Protein AF-A0A520NA66-F1 (afdb_monomer_lite)

pLDDT: mean 87.01, std 11.04, range [51.34, 97.31]

Secondary structure (DSSP, 8-state):
--HHHHHHHHHHHHHHHHHHHHHHHHHHHHHTTS-HHHHHHHHHHHHHHTHHHHHHHHHHHHHHH--

Foldseek 3Di:
DLVVLVVVVCVVVVVVVVVLVVVLVVVCVVQPPPDPVSNVVSCVCSVCVCVVVVVVSVVVSCVVPVD

Radius of gyration: 15.96 Å; chains: 1; bounding box: 34×19×41 Å

Sequence (67 aa):
MARWRHLAVAVGIVPALIIYIGVMLWLSAYVTEIHGLIDFLFFVVAGLAWIPAASVVVKWLATHEAK

Structure (mmCIF, N/CA/C/O backbone):
data_AF-A0A520NA66-F1
#
_entry.id   AF-A0A520NA66-F1
#
loop_
_atom_site.group_PDB
_atom_site.id
_atom_site.type_symbol
_atom_site.label_atom_id
_atom_site.label_alt_id
_atom_site.label_comp_id
_atom_site.label_asym_id
_atom_site.label_entity_id
_atom_site.label_seq_id
_atom_site.pdbx_PDB_ins_code
_atom_site.Cartn_x
_atom_site.Cartn_y
_atom_site.Cartn_z
_atom_site.occupancy
_atom_site.B_iso_or_equiv
_atom_site.auth_seq_id
_atom_site.auth_comp_id
_atom_site.auth_asym_id
_atom_site.auth_atom_id
_atom_site.pdbx_PDB_model_num
ATOM 1 N N . MET A 1 1 ? -21.649 7.580 20.504 1.00 56.47 1 MET A N 1
ATOM 2 C CA . MET A 1 1 ? -20.207 7.684 20.167 1.00 56.47 1 MET A CA 1
ATOM 3 C C . MET A 1 1 ? -19.823 7.002 18.836 1.00 56.47 1 MET A C 1
ATOM 5 O O . MET A 1 1 ? -18.641 6.873 18.564 1.00 56.47 1 MET A O 1
ATOM 9 N N . ALA A 1 2 ? -20.766 6.598 17.968 1.00 58.16 2 ALA A N 1
ATOM 10 C CA . ALA A 1 2 ? -20.445 5.909 16.704 1.00 58.16 2 ALA A CA 1
ATOM 11 C C . ALA A 1 2 ? -19.906 6.847 15.597 1.00 58.16 2 ALA A C 1
ATOM 13 O O . ALA A 1 2 ? -18.921 6.527 14.940 1.00 58.16 2 ALA A O 1
ATOM 14 N N . ARG A 1 3 ? -20.473 8.059 15.457 1.00 61.94 3 ARG A N 1
ATOM 15 C CA . ARG A 1 3 ? -20.095 9.040 14.412 1.00 61.94 3 ARG A CA 1
ATOM 16 C C . ARG A 1 3 ? -18.614 9.440 14.402 1.00 61.94 3 ARG A C 1
ATOM 18 O O . ARG A 1 3 ? -18.060 9.672 13.336 1.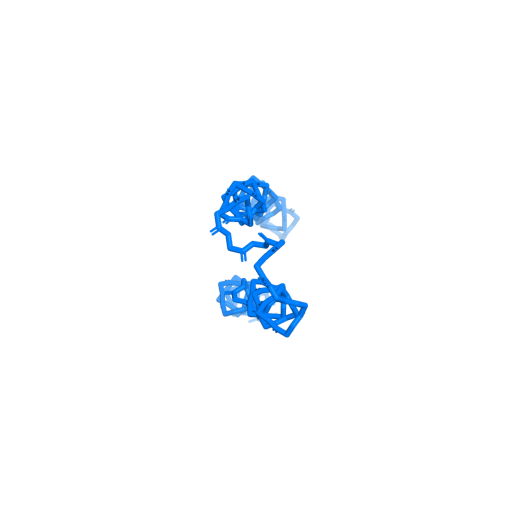00 61.94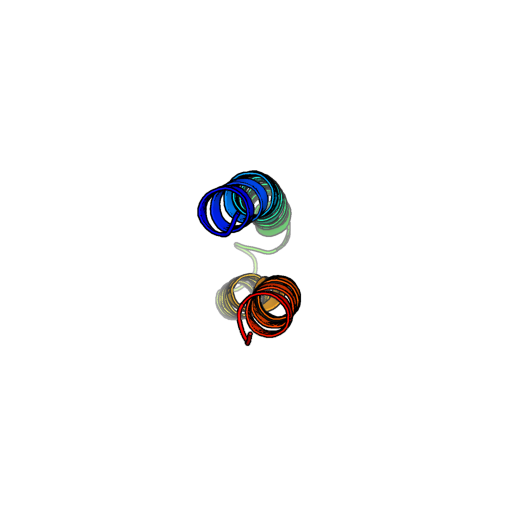 3 ARG A O 1
ATOM 25 N N . TRP A 1 4 ? -17.971 9.506 15.566 1.00 69.94 4 TRP A N 1
ATOM 26 C CA . TRP A 1 4 ? -16.567 9.919 15.674 1.00 69.94 4 TRP A CA 1
ATOM 27 C C . TRP A 1 4 ? -15.582 8.817 15.252 1.00 69.94 4 TRP A C 1
ATOM 29 O O . TRP A 1 4 ? -14.469 9.133 14.848 1.00 69.94 4 TRP A O 1
ATOM 39 N N . ARG A 1 5 ? -15.987 7.536 15.274 1.00 68.88 5 ARG A N 1
ATOM 40 C CA . ARG A 1 5 ? -15.132 6.407 14.862 1.00 68.88 5 ARG A CA 1
ATOM 41 C C . ARG A 1 5 ? -14.965 6.327 13.350 1.00 68.88 5 ARG A C 1
ATOM 43 O O . ARG A 1 5 ? -13.840 6.185 12.891 1.00 68.88 5 ARG A O 1
ATOM 50 N N . HIS A 1 6 ? -16.038 6.498 12.576 1.00 75.19 6 HIS A N 1
ATOM 51 C CA . HIS A 1 6 ? -15.919 6.583 11.115 1.00 75.19 6 HIS A CA 1
ATOM 52 C C . HIS A 1 6 ? -15.083 7.791 10.684 1.00 75.19 6 HIS A C 1
ATOM 54 O O . HIS A 1 6 ? -14.320 7.694 9.731 1.00 75.19 6 HIS A O 1
ATOM 60 N N . LEU A 1 7 ? -15.176 8.904 11.420 1.00 76.31 7 LEU A N 1
ATOM 61 C CA . LEU A 1 7 ? -14.373 10.094 11.156 1.00 76.31 7 LEU A CA 1
ATOM 62 C C . LEU A 1 7 ? -12.889 9.864 11.484 1.00 76.31 7 LEU A C 1
ATOM 64 O O . LEU A 1 7 ? -12.034 10.190 10.670 1.00 76.31 7 LEU A O 1
ATOM 68 N N . ALA A 1 8 ? -12.577 9.226 12.617 1.00 77.06 8 ALA A N 1
ATOM 69 C CA . ALA A 1 8 ? -11.209 8.835 12.964 1.00 77.06 8 ALA A CA 1
ATOM 70 C C . ALA A 1 8 ? -10.616 7.838 11.952 1.00 77.06 8 ALA A C 1
ATOM 72 O O . ALA A 1 8 ? -9.465 7.977 11.544 1.00 77.06 8 ALA A O 1
ATOM 73 N N . VAL A 1 9 ? -11.414 6.868 11.496 1.00 79.19 9 VAL A N 1
ATOM 74 C CA . VAL A 1 9 ? -11.004 5.920 10.453 1.00 79.19 9 VAL A CA 1
ATOM 75 C C . VAL A 1 9 ? -10.775 6.627 9.121 1.00 79.19 9 VAL A C 1
ATOM 77 O O . VAL A 1 9 ? -9.762 6.367 8.482 1.00 79.19 9 VAL A O 1
ATOM 80 N N . ALA A 1 10 ? -11.649 7.548 8.713 1.00 81.69 10 ALA A N 1
ATOM 81 C CA . ALA A 1 10 ? -11.473 8.312 7.480 1.00 81.69 10 ALA A CA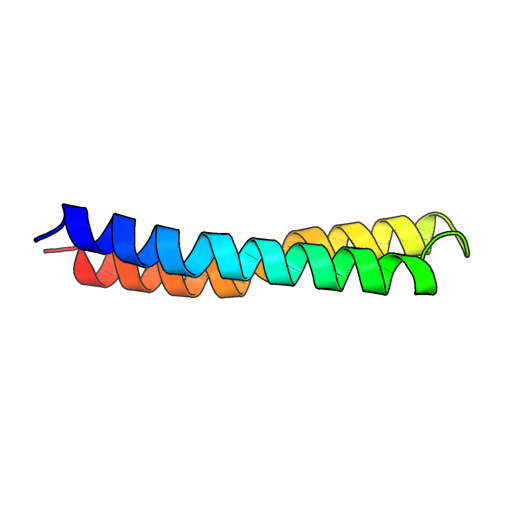 1
ATOM 82 C C . ALA A 1 10 ? -10.204 9.179 7.522 1.00 81.69 10 ALA A C 1
ATOM 84 O O . ALA A 1 10 ? -9.420 9.164 6.576 1.00 81.69 10 ALA A O 1
ATOM 85 N N . VAL A 1 11 ? -9.957 9.867 8.640 1.00 85.44 11 VAL A N 1
ATOM 86 C CA . VAL A 1 11 ? -8.751 10.686 8.843 1.00 85.44 11 VAL A CA 1
ATOM 87 C C . VAL A 1 11 ? -7.477 9.836 8.881 1.00 85.44 11 VAL A C 1
ATOM 89 O O . VAL A 1 11 ? -6.420 10.336 8.524 1.00 85.44 11 VAL A O 1
ATOM 92 N N . GLY A 1 12 ? -7.546 8.559 9.264 1.00 84.31 12 GLY A N 1
ATOM 93 C CA . GLY A 1 12 ? -6.398 7.648 9.201 1.00 84.31 12 GLY A CA 1
ATOM 94 C C . GLY A 1 12 ? -6.192 7.011 7.822 1.00 84.31 12 GLY A C 1
ATOM 95 O O . GLY A 1 12 ? -5.089 7.036 7.279 1.00 84.31 12 GLY A O 1
ATOM 96 N N . ILE A 1 13 ? -7.255 6.449 7.238 1.00 87.56 13 ILE A N 1
ATOM 97 C CA . ILE A 1 13 ? -7.201 5.704 5.973 1.00 87.56 13 ILE A CA 1
ATOM 98 C C . ILE A 1 13 ? -6.889 6.620 4.794 1.00 87.56 13 ILE A C 1
ATOM 100 O O . ILE A 1 13 ? -6.098 6.234 3.939 1.00 87.56 13 ILE A O 1
ATOM 104 N N . VAL A 1 14 ? -7.494 7.810 4.722 1.00 89.00 14 VAL A N 1
ATOM 105 C CA . VAL A 1 14 ? -7.337 8.679 3.546 1.00 89.00 14 VAL A CA 1
ATOM 106 C C . VAL A 1 14 ? -5.877 9.126 3.374 1.00 89.00 14 VAL A C 1
ATOM 108 O O . VAL A 1 14 ? -5.330 8.891 2.297 1.00 89.00 14 VAL A O 1
ATOM 111 N N . PRO A 1 15 ? -5.183 9.666 4.395 1.00 91.88 15 PRO A N 1
ATOM 112 C CA . PRO A 1 15 ? -3.760 9.982 4.282 1.00 91.88 15 PRO A CA 1
ATOM 113 C C . PRO A 1 15 ? -2.890 8.750 4.030 1.00 91.88 15 PRO A C 1
ATOM 115 O O . PRO A 1 15 ? -1.967 8.819 3.223 1.00 91.88 15 PRO A O 1
ATOM 118 N N . ALA A 1 16 ? -3.192 7.615 4.669 1.00 91.50 16 ALA A N 1
ATOM 119 C CA . ALA A 1 16 ? -2.446 6.378 4.446 1.00 91.50 16 ALA A CA 1
ATOM 120 C C . ALA A 1 16 ? -2.550 5.899 2.988 1.00 91.50 16 ALA A C 1
ATOM 122 O O . ALA A 1 16 ? -1.541 5.518 2.397 1.00 91.50 16 ALA A O 1
ATOM 123 N N . LEU A 1 17 ? -3.741 5.974 2.384 1.00 92.06 17 LEU A N 1
ATOM 124 C CA . LEU A 1 17 ? -3.952 5.654 0.972 1.00 92.06 17 LEU A CA 1
ATOM 125 C C . LEU A 1 17 ? -3.256 6.651 0.047 1.00 92.06 17 LEU A C 1
ATOM 127 O O . LEU A 1 17 ? -2.668 6.230 -0.942 1.00 92.06 17 LEU A O 1
ATOM 131 N N . ILE A 1 18 ? -3.268 7.946 0.369 1.00 95.25 18 ILE A N 1
ATOM 132 C CA . ILE A 1 18 ? -2.541 8.959 -0.411 1.00 95.25 18 ILE A CA 1
ATOM 133 C C . ILE A 1 18 ? -1.042 8.644 -0.426 1.00 95.25 18 ILE A C 1
ATOM 135 O O . ILE A 1 18 ? -0.431 8.631 -1.494 1.00 95.25 18 ILE A O 1
ATOM 139 N N . ILE A 1 19 ? -0.460 8.344 0.739 1.00 96.00 19 ILE A N 1
ATOM 140 C CA . ILE A 1 19 ? 0.953 7.962 0.849 1.00 96.00 19 ILE A CA 1
ATOM 141 C C . ILE A 1 19 ? 1.210 6.681 0.055 1.00 96.00 19 ILE A C 1
ATOM 143 O O . ILE A 1 19 ? 2.151 6.630 -0.733 1.00 96.00 19 ILE A O 1
ATOM 147 N N . TYR A 1 20 ? 0.359 5.668 0.219 1.00 95.56 20 TYR A N 1
ATOM 148 C CA . TYR A 1 20 ? 0.477 4.401 -0.494 1.00 95.56 20 TYR A CA 1
ATOM 149 C C . TYR A 1 20 ? 0.478 4.594 -2.014 1.00 95.56 20 TYR A C 1
ATOM 151 O O . TYR A 1 20 ? 1.391 4.126 -2.692 1.00 95.56 20 TYR A O 1
ATOM 159 N N . ILE A 1 21 ? -0.501 5.332 -2.540 1.00 95.56 21 ILE A N 1
ATOM 160 C CA . ILE A 1 21 ? -0.608 5.636 -3.969 1.00 95.56 21 ILE A CA 1
ATOM 161 C C . ILE A 1 21 ? 0.628 6.407 -4.434 1.00 95.56 21 ILE A C 1
ATOM 163 O O . ILE A 1 21 ? 1.207 6.048 -5.454 1.00 95.56 21 ILE A O 1
ATOM 167 N N . GLY A 1 22 ? 1.078 7.413 -3.678 1.00 97.31 22 GLY A N 1
ATOM 168 C CA . GLY A 1 22 ? 2.289 8.168 -4.001 1.00 97.31 22 GLY A CA 1
ATOM 169 C C . GLY A 1 22 ? 3.534 7.281 -4.100 1.00 97.31 22 GLY A C 1
ATOM 170 O O . GLY A 1 22 ? 4.295 7.395 -5.059 1.00 97.31 22 GLY A O 1
ATOM 171 N N . VAL A 1 23 ? 3.709 6.346 -3.161 1.00 97.19 23 VAL A N 1
ATOM 172 C CA . VAL A 1 23 ? 4.816 5.378 -3.183 1.00 97.19 23 VAL A CA 1
ATOM 173 C C . VAL A 1 23 ? 4.690 4.417 -4.367 1.00 97.19 23 VAL A C 1
ATOM 175 O O . VAL A 1 23 ? 5.686 4.165 -5.038 1.00 97.19 23 VAL A O 1
ATOM 178 N N . MET A 1 24 ? 3.491 3.904 -4.663 1.00 96.88 24 MET A N 1
ATOM 179 C CA . MET A 1 24 ? 3.276 3.009 -5.810 1.00 96.88 24 MET A CA 1
ATOM 180 C C . MET A 1 24 ? 3.511 3.721 -7.147 1.00 96.88 24 MET A C 1
ATOM 182 O O . MET A 1 24 ? 4.110 3.137 -8.045 1.00 96.88 24 MET A O 1
ATOM 186 N N . LEU A 1 25 ? 3.101 4.985 -7.276 1.00 96.00 25 LEU A N 1
ATOM 187 C CA . LEU A 1 25 ? 3.375 5.802 -8.460 1.00 96.00 25 LEU A CA 1
ATOM 188 C C . LEU A 1 25 ? 4.872 6.073 -8.615 1.00 96.00 25 LEU A C 1
ATOM 190 O O . LEU A 1 25 ? 5.408 5.918 -9.709 1.00 96.00 25 LEU A O 1
ATOM 194 N N . TRP A 1 26 ? 5.566 6.413 -7.529 1.00 97.00 26 TRP A N 1
ATOM 195 C CA . TRP A 1 26 ? 7.017 6.578 -7.562 1.00 97.00 26 TRP A CA 1
ATOM 196 C C . TRP A 1 26 ? 7.730 5.276 -7.954 1.00 97.00 26 TRP A C 1
ATOM 198 O O . TRP A 1 26 ? 8.595 5.297 -8.823 1.00 97.00 26 TRP A O 1
ATOM 208 N N . LEU A 1 27 ? 7.321 4.134 -7.390 1.00 95.81 27 LEU A N 1
ATOM 209 C CA . LEU A 1 27 ? 7.849 2.817 -7.758 1.00 95.81 27 LEU A CA 1
ATOM 210 C C . LEU A 1 27 ? 7.564 2.457 -9.217 1.00 95.81 27 LEU A C 1
ATOM 212 O O . LEU A 1 27 ? 8.416 1.846 -9.860 1.00 95.81 27 LEU A O 1
ATOM 216 N N . SER A 1 28 ? 6.400 2.848 -9.745 1.00 95.00 28 SER A N 1
ATOM 217 C CA . SER A 1 28 ? 6.030 2.542 -11.127 1.00 95.00 28 SER A CA 1
ATOM 218 C C . SER A 1 28 ? 7.062 3.081 -12.117 1.00 95.00 28 SER A C 1
ATOM 220 O O . SER A 1 28 ? 7.449 2.349 -13.016 1.00 95.00 28 SER A O 1
ATOM 222 N N . ALA A 1 29 ? 7.645 4.259 -11.863 1.00 94.69 29 ALA A N 1
ATOM 223 C CA . ALA A 1 29 ? 8.666 4.862 -12.724 1.00 94.69 29 ALA A CA 1
ATOM 224 C C . ALA A 1 29 ? 9.942 4.010 -12.908 1.00 94.69 29 ALA A C 1
ATOM 226 O O . ALA A 1 29 ? 10.710 4.260 -13.833 1.00 94.69 29 ALA A O 1
ATOM 227 N N . TYR A 1 30 ? 10.186 3.020 -12.042 1.00 93.88 30 TYR A N 1
ATOM 228 C CA . TYR A 1 30 ? 11.336 2.109 -12.130 1.00 93.88 30 TYR A CA 1
ATOM 229 C C . TYR A 1 30 ? 10.988 0.739 -12.721 1.00 93.88 30 TYR A C 1
ATOM 231 O O . TYR A 1 30 ? 11.888 -0.050 -13.005 1.00 93.88 30 TYR A O 1
ATOM 239 N N . VAL A 1 31 ? 9.697 0.426 -12.839 1.00 91.19 31 VAL A N 1
ATOM 240 C CA . VAL A 1 31 ? 9.199 -0.907 -13.205 1.00 91.19 31 VAL A CA 1
ATOM 241 C C . VAL A 1 31 ? 8.458 -0.880 -14.542 1.00 91.19 31 VAL A C 1
ATOM 243 O O . VAL A 1 31 ? 8.560 -1.841 -15.303 1.00 91.19 31 VAL A O 1
ATOM 246 N N . THR A 1 32 ? 7.728 0.201 -14.832 1.00 90.44 32 THR A N 1
ATOM 247 C CA . THR A 1 32 ? 6.928 0.351 -16.053 1.00 90.44 32 THR A CA 1
ATOM 248 C C . THR A 1 32 ? 7.777 0.741 -17.262 1.00 90.44 32 THR A C 1
ATOM 250 O O . THR A 1 32 ? 8.913 1.177 -17.103 1.00 90.44 32 THR A O 1
ATOM 253 N N . GLU A 1 33 ? 7.225 0.591 -18.471 1.00 89.19 33 GLU A N 1
ATOM 254 C CA . GLU A 1 33 ? 7.900 0.827 -19.768 1.00 89.19 33 GLU A CA 1
ATOM 255 C C . GLU A 1 33 ? 8.953 -0.226 -20.165 1.00 89.19 33 GLU A C 1
ATOM 257 O O . GLU A 1 33 ? 9.514 -0.162 -21.259 1.00 89.19 33 GLU A O 1
ATOM 262 N N . ILE A 1 34 ? 9.175 -1.252 -19.335 1.00 87.50 34 ILE A N 1
ATOM 263 C CA . ILE A 1 34 ? 10.056 -2.385 -19.660 1.00 87.50 34 ILE A CA 1
ATOM 264 C C . ILE A 1 34 ? 9.310 -3.423 -20.509 1.00 87.50 34 ILE A C 1
ATOM 266 O O . ILE A 1 34 ? 9.815 -3.876 -21.536 1.00 87.50 34 ILE A O 1
ATOM 270 N N . HIS A 1 35 ? 8.112 -3.837 -20.078 1.00 93.00 35 HIS A N 1
ATOM 271 C CA . HIS A 1 35 ? 7.293 -4.823 -20.786 1.00 93.00 35 HIS A CA 1
ATOM 272 C C . HIS A 1 35 ? 5.844 -4.770 -20.291 1.00 93.00 35 HIS A C 1
ATOM 274 O O . HIS A 1 35 ? 5.593 -4.928 -19.102 1.00 93.00 35 HIS A O 1
ATOM 280 N N . GLY A 1 36 ? 4.865 -4.703 -21.200 1.00 92.88 36 GLY A N 1
ATOM 281 C CA . GLY A 1 36 ? 3.450 -4.574 -20.815 1.00 92.88 36 GLY A CA 1
ATOM 282 C C . GLY A 1 36 ? 2.891 -5.656 -19.867 1.00 92.88 36 GLY A C 1
ATOM 283 O O . GLY A 1 36 ? 1.965 -5.375 -19.113 1.00 92.88 36 GLY A O 1
ATOM 284 N N . LEU A 1 37 ? 3.450 -6.877 -19.849 1.00 95.12 37 LEU A N 1
ATOM 285 C CA . LEU A 1 37 ? 3.061 -7.903 -18.870 1.00 95.12 37 LEU A CA 1
ATOM 286 C C . LEU A 1 37 ? 3.552 -7.561 -17.456 1.00 95.12 37 LEU A C 1
ATOM 288 O O . LEU A 1 37 ? 2.836 -7.798 -16.487 1.00 95.12 37 LEU A O 1
ATOM 292 N N . ILE A 1 38 ? 4.757 -7.004 -17.338 1.00 94.31 38 ILE A N 1
ATOM 293 C CA . ILE A 1 38 ? 5.325 -6.565 -16.060 1.00 94.31 38 ILE A CA 1
ATOM 294 C C . ILE A 1 38 ? 4.505 -5.391 -15.529 1.00 94.31 38 ILE A C 1
ATOM 296 O O . ILE A 1 38 ? 4.111 -5.413 -14.366 1.00 94.31 38 ILE A O 1
ATOM 300 N N 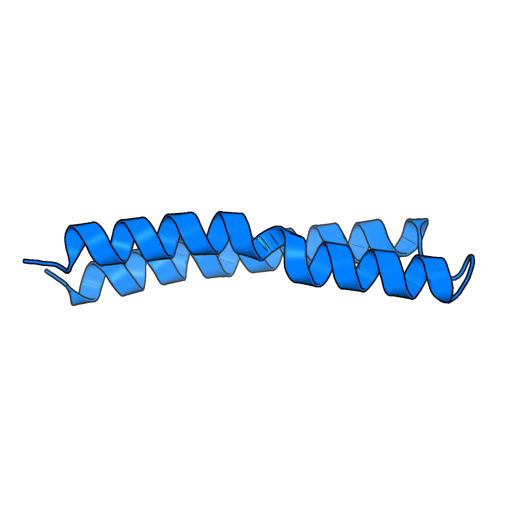. ASP A 1 39 ? 4.160 -4.438 -16.392 1.00 94.38 39 ASP A N 1
ATOM 301 C CA . ASP A 1 39 ? 3.317 -3.292 -16.050 1.00 94.38 39 ASP A CA 1
ATOM 302 C C . ASP A 1 39 ? 1.946 -3.763 -15.539 1.00 94.38 39 ASP A C 1
ATOM 304 O O . ASP A 1 39 ? 1.488 -3.340 -14.475 1.00 94.38 39 ASP A O 1
ATOM 308 N N . PHE A 1 40 ? 1.315 -4.709 -16.246 1.00 95.88 40 PHE A N 1
ATOM 309 C CA . PHE A 1 40 ? 0.053 -5.312 -15.818 1.00 95.88 40 PHE A CA 1
ATOM 310 C C . PHE A 1 40 ? 0.171 -5.973 -14.439 1.00 95.88 40 PHE A C 1
ATOM 312 O O . PHE A 1 40 ? -0.635 -5.694 -13.551 1.00 95.88 40 PHE A O 1
ATOM 319 N N . LEU A 1 41 ? 1.183 -6.821 -14.233 1.00 97.00 41 LEU A N 1
ATOM 320 C CA . LEU A 1 41 ? 1.393 -7.500 -12.953 1.00 97.00 41 LEU A CA 1
ATOM 321 C C . LEU A 1 41 ? 1.671 -6.508 -11.821 1.00 97.00 41 LEU A C 1
ATOM 323 O O . LEU A 1 41 ? 1.115 -6.660 -10.734 1.00 97.00 41 LEU A O 1
ATOM 327 N N . PHE A 1 42 ? 2.479 -5.479 -12.078 1.00 96.00 42 PHE A N 1
ATOM 328 C CA . PHE A 1 42 ? 2.774 -4.430 -11.111 1.00 96.00 42 PHE A CA 1
ATOM 329 C C . PHE A 1 42 ? 1.490 -3.731 -10.656 1.00 96.00 42 PHE A C 1
ATOM 331 O O . PHE A 1 42 ? 1.218 -3.678 -9.456 1.00 96.00 42 PHE A O 1
ATOM 338 N N . PHE A 1 43 ? 0.658 -3.264 -11.591 1.00 95.31 43 PHE A N 1
ATOM 339 C CA . PHE A 1 43 ? -0.575 -2.558 -11.242 1.00 95.31 43 PHE A CA 1
ATOM 340 C C . PHE A 1 43 ? -1.646 -3.466 -10.631 1.00 95.31 43 PHE A C 1
ATOM 342 O O . PHE A 1 43 ? -2.374 -3.015 -9.747 1.00 95.31 43 PHE A O 1
ATOM 349 N N . VAL A 1 44 ? -1.728 -4.742 -11.020 1.00 97.06 44 VAL A N 1
ATOM 350 C CA . VAL A 1 44 ? -2.625 -5.712 -10.366 1.00 97.06 44 VAL A CA 1
ATOM 351 C C . VAL A 1 44 ? -2.199 -5.947 -8.920 1.00 97.06 44 VAL A C 1
ATOM 353 O O . VAL A 1 44 ? -3.026 -5.863 -8.011 1.00 97.06 44 VAL A O 1
ATOM 356 N N . VAL A 1 45 ? -0.913 -6.205 -8.679 1.00 96.44 45 VAL A N 1
ATOM 357 C CA . VAL A 1 45 ? -0.411 -6.457 -7.324 1.00 96.44 45 VAL A CA 1
ATOM 358 C C . VAL A 1 45 ? -0.528 -5.200 -6.465 1.00 96.44 45 VAL A C 1
ATOM 360 O O . VAL A 1 45 ? -1.055 -5.284 -5.358 1.00 96.44 45 VAL A O 1
ATOM 363 N N . ALA A 1 46 ? -0.129 -4.030 -6.970 1.00 95.50 46 ALA A N 1
ATOM 364 C CA . ALA A 1 46 ? -0.299 -2.759 -6.266 1.00 95.50 46 ALA A CA 1
ATOM 365 C C . ALA A 1 46 ? -1.788 -2.447 -6.000 1.00 95.50 46 ALA A C 1
ATOM 367 O O . ALA A 1 46 ? -2.176 -2.061 -4.900 1.00 95.50 46 ALA A O 1
ATOM 368 N N . GLY A 1 47 ? -2.673 -2.699 -6.963 1.00 94.25 47 GLY A N 1
ATOM 369 C CA . GLY A 1 47 ? -4.113 -2.500 -6.790 1.00 94.25 47 GLY A CA 1
ATOM 370 C C . GLY A 1 47 ? -4.744 -3.395 -5.718 1.00 94.25 47 GLY A C 1
ATOM 371 O O . GLY A 1 47 ? -5.755 -3.014 -5.131 1.00 94.25 47 GLY A O 1
ATOM 372 N N . LEU A 1 48 ? -4.155 -4.558 -5.427 1.00 95.75 48 LEU A N 1
ATOM 373 C CA . LEU A 1 48 ? -4.675 -5.520 -4.448 1.00 95.75 48 LEU A CA 1
ATOM 374 C C . LEU A 1 48 ? -3.939 -5.482 -3.100 1.00 95.75 48 LEU A C 1
ATOM 376 O O . LEU A 1 48 ? -4.514 -5.858 -2.077 1.00 95.75 48 LEU A O 1
ATOM 380 N N . ALA A 1 49 ? -2.692 -5.013 -3.058 1.00 94.94 49 ALA A N 1
ATOM 381 C CA . ALA A 1 49 ? -1.840 -5.085 -1.870 1.00 94.94 49 ALA A CA 1
ATOM 382 C C . ALA A 1 49 ? -2.345 -4.252 -0.676 1.00 94.94 49 ALA A C 1
ATOM 384 O O . ALA A 1 49 ? -1.979 -4.535 0.464 1.00 94.94 49 ALA A O 1
ATOM 385 N N . TRP A 1 50 ? -3.213 -3.262 -0.898 1.00 90.75 50 TRP A N 1
ATOM 386 C CA . TRP A 1 50 ? -3.817 -2.467 0.179 1.00 90.75 50 TRP A CA 1
ATOM 387 C C . TRP A 1 50 ? -5.016 -3.159 0.861 1.00 90.75 50 TRP A C 1
ATOM 389 O O . TRP A 1 50 ? -5.389 -2.790 1.979 1.00 90.75 50 TRP A O 1
ATOM 399 N N . ILE A 1 51 ? -5.609 -4.183 0.232 1.00 91.12 51 ILE A N 1
ATOM 400 C CA . ILE A 1 51 ? -6.822 -4.864 0.718 1.00 91.12 51 ILE A CA 1
ATOM 401 C C . ILE A 1 51 ? -6.634 -5.492 2.111 1.00 91.12 51 ILE A C 1
ATOM 403 O O . ILE A 1 51 ? -7.524 -5.319 2.952 1.00 91.12 51 ILE A O 1
ATOM 407 N N . PRO A 1 52 ? -5.518 -6.181 2.430 1.00 91.44 52 PRO A N 1
ATOM 408 C CA . PRO A 1 52 ? -5.311 -6.729 3.770 1.00 91.44 52 PRO A CA 1
ATOM 409 C C . PRO A 1 52 ? -5.308 -5.646 4.853 1.00 91.44 52 PRO A C 1
ATOM 411 O O . PRO A 1 52 ? -5.940 -5.817 5.896 1.00 91.44 52 PRO A O 1
ATOM 414 N N . ALA A 1 53 ? -4.666 -4.503 4.590 1.00 87.44 53 ALA A N 1
ATOM 415 C CA . ALA A 1 53 ? -4.637 -3.379 5.523 1.00 87.44 53 ALA A CA 1
ATOM 416 C C . ALA A 1 53 ? -6.044 -2.799 5.745 1.00 87.44 53 ALA A C 1
ATOM 418 O O . ALA A 1 53 ? -6.456 -2.592 6.888 1.00 87.44 53 ALA A O 1
ATOM 419 N N . ALA A 1 54 ? -6.824 -2.624 4.673 1.00 87.50 54 ALA A N 1
ATOM 420 C CA . ALA A 1 54 ? -8.218 -2.195 4.777 1.00 87.50 54 ALA A CA 1
ATOM 421 C C . ALA A 1 54 ? -9.080 -3.201 5.560 1.00 87.50 54 ALA A C 1
ATOM 423 O O . ALA A 1 54 ? -9.892 -2.809 6.400 1.00 87.50 54 ALA A O 1
ATOM 424 N N . SER A 1 55 ? -8.857 -4.500 5.351 1.00 87.50 55 SER A N 1
ATOM 425 C CA . SER A 1 55 ? -9.593 -5.579 6.022 1.00 87.50 55 SER A CA 1
ATOM 426 C C . SER A 1 55 ? -9.412 -5.551 7.543 1.00 87.50 55 SER A C 1
ATOM 428 O O . SER A 1 55 ? -10.367 -5.804 8.278 1.00 87.50 55 SER A O 1
ATOM 430 N N . VAL A 1 56 ? -8.222 -5.191 8.038 1.00 88.31 56 VAL A N 1
ATOM 431 C CA . VAL A 1 56 ? -7.964 -5.017 9.480 1.00 88.31 56 VAL A CA 1
ATOM 432 C C . VAL A 1 56 ? -8.818 -3.889 10.060 1.00 88.31 56 VAL A C 1
ATOM 434 O O . VAL A 1 56 ? -9.434 -4.065 11.113 1.00 88.31 56 VAL A O 1
ATOM 437 N N . VAL A 1 57 ? -8.905 -2.752 9.364 1.00 85.25 57 VAL A N 1
ATOM 438 C CA . VAL A 1 57 ? -9.694 -1.603 9.831 1.00 85.25 57 VAL A CA 1
ATOM 439 C C . VAL A 1 57 ? -11.191 -1.913 9.810 1.00 85.25 57 VAL A C 1
ATOM 441 O O . VAL A 1 57 ? -11.895 -1.609 10.774 1.00 85.25 57 VAL A O 1
ATOM 444 N N . VAL A 1 58 ? -11.673 -2.578 8.758 1.00 84.75 58 VAL A N 1
ATOM 445 C CA . VAL A 1 58 ? -13.073 -3.022 8.661 1.00 84.75 58 VAL A CA 1
ATOM 446 C C . VAL A 1 58 ? -13.408 -4.021 9.769 1.00 84.75 58 VAL A C 1
ATOM 448 O O . VAL A 1 58 ? -14.437 -3.880 10.427 1.00 84.75 58 VAL A O 1
ATOM 451 N N . LYS A 1 59 ? -12.525 -4.989 10.042 1.00 86.44 59 LYS A N 1
ATOM 452 C CA . LYS A 1 59 ? -12.712 -5.949 11.138 1.00 86.44 59 LYS A CA 1
ATOM 453 C C . LYS A 1 59 ? -12.760 -5.249 12.496 1.00 86.44 59 LYS A C 1
ATOM 455 O O . LYS A 1 59 ? -13.614 -5.572 13.316 1.00 86.44 59 LYS A O 1
ATOM 460 N N . TRP A 1 60 ? -11.885 -4.271 12.731 1.00 85.94 60 TRP A N 1
ATOM 461 C CA . TRP A 1 60 ? -11.913 -3.468 13.954 1.00 85.94 60 TRP A CA 1
ATOM 462 C C . TRP A 1 60 ? -13.229 -2.695 14.092 1.00 85.94 60 TRP A C 1
ATOM 464 O O . TRP A 1 60 ? -13.833 -2.712 15.166 1.00 85.94 60 TRP A O 1
ATOM 474 N N . LEU A 1 61 ? -13.705 -2.070 13.010 1.00 81.81 61 LEU A N 1
ATOM 475 C CA . LEU A 1 61 ? -14.997 -1.387 12.989 1.00 81.81 61 LEU A CA 1
ATOM 476 C C . LEU A 1 61 ? -16.134 -2.346 13.347 1.00 81.81 61 LEU A C 1
ATOM 478 O O . LEU A 1 61 ? -16.892 -2.037 14.263 1.00 81.81 61 LEU A O 1
ATOM 482 N N . ALA A 1 62 ? -16.189 -3.515 12.707 1.00 81.94 62 ALA A N 1
ATOM 483 C CA . ALA A 1 62 ? -17.220 -4.523 12.935 1.00 81.94 62 ALA A CA 1
ATOM 484 C C . ALA A 1 62 ? -17.264 -5.000 14.396 1.00 81.94 62 ALA A C 1
ATOM 486 O O . ALA A 1 62 ? -18.336 -5.022 14.993 1.00 81.94 62 ALA A O 1
ATOM 487 N N . THR A 1 63 ? -16.117 -5.297 15.016 1.00 82.75 63 THR A N 1
ATOM 488 C CA . THR A 1 63 ? -16.062 -5.726 16.428 1.00 82.75 63 THR A CA 1
ATOM 489 C C . THR A 1 63 ? -16.522 -4.636 17.402 1.00 82.75 63 THR A C 1
ATOM 491 O O . THR A 1 63 ? -17.049 -4.942 18.465 1.00 82.75 63 THR A O 1
ATOM 494 N N . HIS A 1 64 ? -16.317 -3.361 17.063 1.00 77.94 64 HIS A N 1
ATOM 495 C CA . HIS A 1 64 ? -16.668 -2.234 17.936 1.00 77.94 64 HIS A CA 1
ATOM 496 C C . HIS A 1 64 ? -18.064 -1.649 17.646 1.00 77.94 64 HIS A C 1
ATOM 498 O O . HIS A 1 64 ? -18.545 -0.832 18.431 1.00 77.94 64 HIS A O 1
ATOM 504 N N . GLU A 1 65 ? -18.702 -2.039 16.537 1.00 68.12 65 GLU A N 1
ATOM 505 C CA . GLU A 1 65 ? -20.089 -1.690 16.183 1.00 68.12 65 GLU A CA 1
ATOM 506 C C . GLU A 1 65 ? -21.093 -2.811 16.412 1.00 68.12 65 GLU A C 1
ATOM 508 O O . GLU A 1 65 ? -22.269 -2.511 16.591 1.00 68.12 65 GLU A O 1
ATOM 513 N N . ALA A 1 66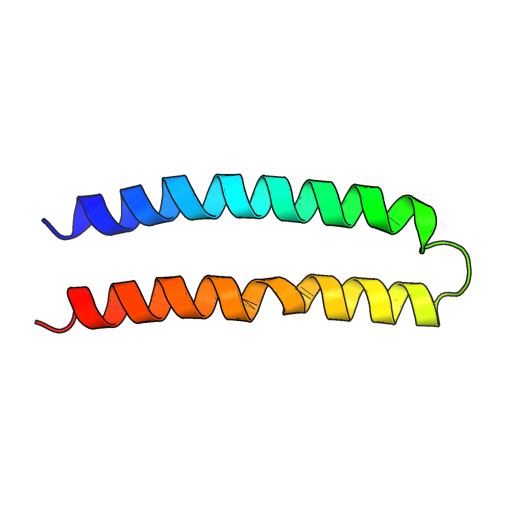 ? -20.652 -4.070 16.452 1.00 60.62 66 ALA A N 1
ATOM 514 C CA . ALA A 1 66 ? -21.470 -5.19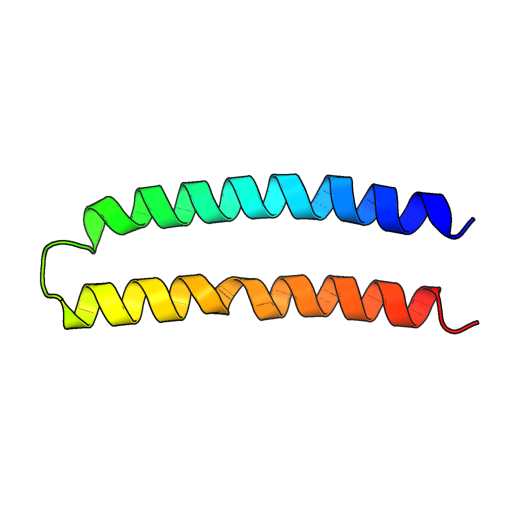6 16.881 1.00 60.62 66 ALA A CA 1
ATOM 515 C C . ALA A 1 66 ? -21.685 -5.124 18.401 1.00 60.62 66 ALA A C 1
ATOM 517 O O . ALA A 1 66 ? -21.023 -5.811 19.181 1.00 60.62 66 ALA A O 1
ATOM 518 N N . LYS A 1 67 ? -22.581 -4.234 18.820 1.00 51.34 67 LYS A N 1
ATOM 519 C CA . LYS A 1 67 ? -23.151 -4.207 20.160 1.00 51.34 67 LYS A CA 1
ATOM 520 C C . LYS A 1 67 ? -24.659 -4.345 20.069 1.00 51.34 67 LYS A C 1
ATOM 522 O O . LYS A 1 67 ? -25.250 -3.619 19.241 1.00 51.34 67 LYS A O 1
#